Protein AF-A0A3D3TMW4-F1 (afdb_monomer_lite)

Radius of gyration: 13.42 Å; chains: 1; bounding box: 32×16×36 Å

pLDDT: mean 72.63, std 10.63, range [37.62, 86.44]

Structure (mmCIF, N/CA/C/O backbone):
data_AF-A0A3D3TMW4-F1
#
_entry.id   AF-A0A3D3TMW4-F1
#
loop_
_atom_site.group_PDB
_atom_site.id
_atom_site.type_symbol
_atom_site.label_atom_id
_atom_site.label_alt_id
_atom_site.label_comp_id
_atom_site.label_asym_id
_atom_site.label_entity_id
_atom_site.label_seq_id
_atom_site.pdbx_PDB_ins_code
_atom_site.Cartn_x
_atom_site.Cartn_y
_atom_site.Cartn_z
_atom_site.occupancy
_atom_site.B_iso_or_equiv
_atom_site.auth_seq_id
_atom_site.auth_comp_id
_atom_site.auth_asym_id
_atom_site.auth_atom_id
_atom_site.pdbx_PDB_model_num
ATOM 1 N N . GLU A 1 1 ? 7.496 5.549 10.167 1.00 56.44 1 GLU A N 1
ATOM 2 C CA . GLU A 1 1 ? 7.988 4.248 9.653 1.00 56.44 1 GLU A CA 1
ATOM 3 C C . GLU A 1 1 ? 7.024 3.117 10.020 1.00 56.44 1 GLU A C 1
ATOM 5 O O . GLU A 1 1 ? 6.146 3.331 10.848 1.00 56.44 1 GLU A O 1
ATOM 10 N N . ILE A 1 2 ? 7.198 1.907 9.465 1.00 55.66 2 ILE A N 1
ATOM 11 C CA . ILE A 1 2 ? 6.397 0.697 9.782 1.00 55.66 2 ILE A CA 1
ATOM 12 C C . ILE A 1 2 ? 6.229 0.486 11.304 1.00 55.66 2 ILE A C 1
ATOM 14 O O . ILE A 1 2 ? 5.194 0.002 11.763 1.00 55.66 2 ILE A O 1
ATOM 18 N N . LYS A 1 3 ? 7.232 0.882 12.102 1.00 55.97 3 LYS A N 1
ATOM 19 C CA . LYS A 1 3 ? 7.207 0.808 13.570 1.00 55.97 3 LYS A CA 1
ATOM 20 C C . LYS A 1 3 ? 6.235 1.794 14.232 1.00 55.97 3 LYS A C 1
ATOM 22 O O . LYS A 1 3 ? 5.642 1.430 15.243 1.00 55.97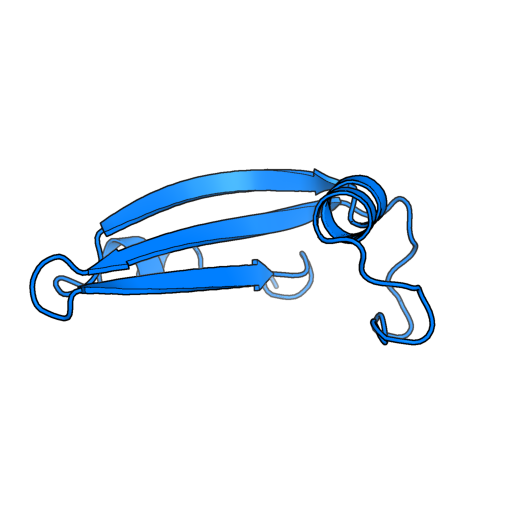 3 LYS A O 1
ATOM 27 N N . ASP A 1 4 ? 6.040 2.982 13.666 1.00 57.91 4 ASP A N 1
ATOM 28 C CA . ASP A 1 4 ? 5.172 4.026 14.238 1.00 57.91 4 ASP A CA 1
ATOM 29 C C . ASP A 1 4 ? 3.700 3.795 13.909 1.00 57.91 4 ASP A C 1
ATOM 31 O O . ASP A 1 4 ? 2.812 4.163 14.676 1.00 57.91 4 ASP A O 1
ATOM 35 N N . ASP A 1 5 ? 3.419 3.163 12.769 1.00 58.34 5 ASP A N 1
ATOM 36 C CA . ASP A 1 5 ? 2.042 2.910 12.353 1.00 58.34 5 ASP A CA 1
ATOM 37 C C . ASP A 1 5 ? 1.323 1.934 13.291 1.00 58.34 5 ASP A C 1
ATOM 39 O O . ASP A 1 5 ? 0.118 2.059 13.498 1.00 58.34 5 ASP A O 1
ATOM 43 N N . ASN A 1 6 ? 2.061 0.996 13.895 1.00 56.25 6 ASN A N 1
ATOM 44 C CA . ASN A 1 6 ? 1.530 0.064 14.893 1.00 56.25 6 ASN A CA 1
ATOM 45 C C . ASN A 1 6 ? 1.237 0.733 16.249 1.00 56.25 6 ASN A C 1
ATOM 47 O O . ASN A 1 6 ? 0.653 0.091 17.118 1.00 56.25 6 ASN A O 1
ATOM 51 N N . GLN A 1 7 ? 1.654 1.989 16.452 1.00 55.12 7 GLN A N 1
ATOM 52 C CA . GLN A 1 7 ? 1.464 2.731 17.705 1.00 55.12 7 GLN A CA 1
ATOM 53 C C . GLN A 1 7 ? 0.274 3.699 17.664 1.00 55.12 7 GLN A C 1
ATOM 55 O O . GLN A 1 7 ? -0.045 4.323 18.675 1.00 55.12 7 GLN A O 1
ATOM 60 N N . ARG A 1 8 ? -0.399 3.863 16.516 1.00 59.88 8 ARG A N 1
ATOM 61 C CA . ARG A 1 8 ? -1.597 4.709 16.434 1.00 59.88 8 ARG A CA 1
ATOM 62 C C . ARG A 1 8 ? -2.818 3.950 16.951 1.00 59.88 8 ARG A C 1
ATOM 64 O O . ARG A 1 8 ? -3.424 3.184 16.213 1.00 59.88 8 ARG A O 1
ATOM 71 N N . ASP A 1 9 ? -3.233 4.256 18.181 1.00 58.78 9 ASP A N 1
ATOM 72 C CA . ASP A 1 9 ? -4.404 3.666 18.862 1.00 58.78 9 ASP A CA 1
ATOM 73 C C . ASP A 1 9 ? -5.726 3.731 18.066 1.00 58.78 9 ASP A C 1
ATOM 75 O O . ASP A 1 9 ? -6.660 2.976 18.340 1.00 58.78 9 ASP A O 1
ATOM 79 N N . SER A 1 10 ? -5.847 4.632 17.084 1.00 66.69 10 SER A N 1
ATOM 80 C CA . SER A 1 10 ? -7.065 4.794 16.280 1.00 66.69 10 SER A CA 1
ATOM 81 C C . SER A 1 10 ? -7.174 3.844 15.082 1.00 66.69 10 SER A C 1
ATOM 83 O O . SER A 1 10 ? -8.273 3.718 14.529 1.00 66.69 10 SER A O 1
ATOM 85 N N . PHE A 1 11 ? -6.087 3.172 14.685 1.00 66.50 11 PHE A N 1
ATOM 86 C CA . PHE A 1 11 ? -6.049 2.290 13.519 1.00 66.50 11 PHE A CA 1
ATOM 87 C C . PHE A 1 11 ? -5.468 0.921 13.870 1.00 66.50 11 PHE A C 1
ATOM 89 O O . PHE A 1 11 ? -4.374 0.799 14.406 1.00 66.50 11 PHE A O 1
ATOM 9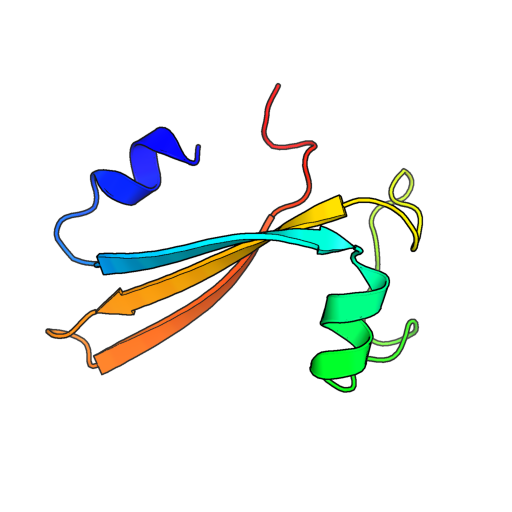6 N N . THR A 1 12 ? -6.169 -0.136 13.478 1.00 71.06 12 THR A N 1
ATOM 97 C CA . THR A 1 12 ? -5.620 -1.487 13.418 1.00 71.06 12 THR A CA 1
ATOM 98 C C . THR A 1 12 ? -5.023 -1.698 12.034 1.00 71.06 12 THR A C 1
ATOM 100 O O . THR A 1 12 ? -5.724 -1.590 11.025 1.00 71.06 12 THR A O 1
ATOM 103 N N . ILE A 1 13 ? -3.728 -2.002 11.962 1.00 70.62 13 ILE A N 1
ATOM 104 C CA . ILE A 1 13 ? -3.135 -2.471 10.710 1.00 70.62 13 ILE A CA 1
ATOM 105 C C . ILE A 1 13 ? -3.464 -3.947 10.546 1.00 70.62 13 ILE A C 1
ATOM 107 O O . ILE A 1 13 ? -3.201 -4.747 11.440 1.00 70.62 13 ILE A O 1
ATOM 111 N N . VAL A 1 14 ? -4.034 -4.303 9.400 1.00 68.19 14 VAL A N 1
ATOM 112 C CA . VAL A 1 14 ? -4.466 -5.676 9.131 1.00 68.19 14 VAL A CA 1
ATOM 113 C C . VAL A 1 14 ? -3.391 -6.430 8.352 1.00 68.19 14 VAL A C 1
ATOM 115 O O . VAL A 1 14 ? -3.152 -7.604 8.622 1.00 68.19 14 VAL A O 1
ATOM 118 N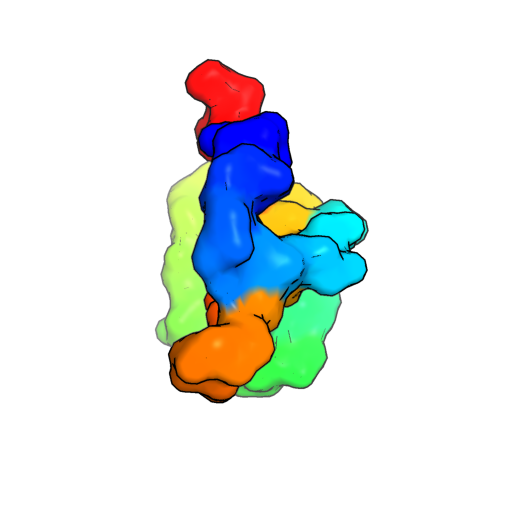 N . ILE A 1 15 ? -2.733 -5.771 7.389 1.00 73.25 15 ILE A N 1
ATOM 119 C CA . ILE A 1 15 ? -1.769 -6.417 6.488 1.00 73.25 15 ILE A CA 1
ATOM 120 C C . ILE A 1 15 ? -0.646 -5.443 6.125 1.00 73.25 15 ILE A C 1
ATOM 122 O O . ILE A 1 15 ? -0.910 -4.338 5.653 1.00 73.25 15 ILE A O 1
ATOM 126 N N . TRP A 1 16 ? 0.594 -5.913 6.279 1.00 76.38 16 TRP A N 1
ATOM 127 C CA . TRP A 1 16 ? 1.766 -5.417 5.563 1.00 76.38 16 TRP A CA 1
ATOM 128 C C . TRP A 1 16 ? 2.275 -6.526 4.656 1.00 76.38 16 TRP A C 1
ATOM 130 O O . TRP A 1 16 ? 2.539 -7.636 5.125 1.00 76.38 16 TRP A O 1
ATOM 140 N N . LYS A 1 17 ? 2.428 -6.245 3.364 1.00 77.25 17 LYS A N 1
ATOM 141 C CA . LYS A 1 17 ? 2.993 -7.219 2.429 1.00 77.25 17 LYS A CA 1
ATOM 142 C C . LYS A 1 17 ? 3.920 -6.530 1.445 1.00 77.25 17 LYS A C 1
ATOM 144 O O . LYS A 1 17 ? 3.542 -5.542 0.829 1.00 77.25 17 LYS A O 1
ATOM 149 N N . SER A 1 18 ? 5.123 -7.077 1.295 1.00 82.44 18 SER A N 1
ATOM 150 C CA . SER A 1 18 ? 6.004 -6.724 0.185 1.00 82.44 18 SER A CA 1
ATOM 151 C C . SER A 1 18 ? 5.522 -7.467 -1.056 1.00 82.44 18 SER A C 1
ATOM 153 O O . SER A 1 18 ? 5.484 -8.703 -1.053 1.00 82.44 18 SER A O 1
ATOM 155 N N . LEU A 1 19 ? 5.144 -6.739 -2.098 1.00 84.75 19 LEU A N 1
ATOM 156 C CA . LEU A 1 19 ? 4.633 -7.267 -3.362 1.00 84.75 19 LEU A CA 1
ATOM 157 C C . LEU A 1 19 ? 5.289 -6.515 -4.529 1.00 84.75 19 LEU A C 1
ATOM 159 O O . LEU A 1 19 ? 5.615 -5.344 -4.353 1.00 84.75 19 LEU A O 1
ATOM 163 N N . PRO A 1 20 ? 5.477 -7.152 -5.697 1.00 86.31 20 PRO A N 1
ATOM 164 C CA . PRO A 1 20 ? 5.844 -6.430 -6.915 1.00 86.31 20 PRO A CA 1
ATOM 165 C C . PRO A 1 20 ? 4.821 -5.329 -7.210 1.00 86.31 20 PRO A C 1
ATOM 167 O O . PRO A 1 20 ? 3.617 -5.571 -7.065 1.00 86.31 20 PRO A O 1
ATOM 170 N N . LEU A 1 21 ? 5.292 -4.146 -7.606 1.00 82.50 21 LEU A N 1
ATOM 171 C CA . LEU A 1 21 ? 4.435 -3.013 -7.951 1.00 82.50 21 LEU A CA 1
ATOM 172 C C . LEU A 1 21 ? 3.464 -3.383 -9.077 1.00 82.50 21 LEU A C 1
ATOM 174 O O . LEU A 1 21 ? 2.261 -3.185 -8.911 1.00 82.50 21 LEU A O 1
ATOM 178 N N . GLU A 1 22 ? 3.967 -4.024 -10.137 1.00 84.75 22 GLU A N 1
ATOM 179 C CA . GLU A 1 22 ? 3.169 -4.612 -11.223 1.00 84.75 22 GLU A CA 1
ATOM 180 C C . GLU A 1 22 ? 1.936 -5.356 -10.714 1.00 84.75 22 GLU A C 1
ATOM 182 O O . GLU A 1 22 ? 0.806 -5.103 -11.132 1.00 84.75 22 GLU A O 1
ATOM 187 N N . ALA A 1 23 ? 2.163 -6.295 -9.792 1.00 84.81 23 ALA A N 1
ATOM 188 C CA . ALA A 1 23 ? 1.122 -7.193 -9.326 1.00 84.81 23 ALA A CA 1
ATOM 189 C C . ALA A 1 23 ? 0.005 -6.421 -8.622 1.00 84.81 23 ALA A C 1
ATOM 191 O O . ALA A 1 23 ? -1.153 -6.801 -8.722 1.00 84.81 23 ALA A O 1
ATOM 192 N N . ILE A 1 24 ? 0.344 -5.339 -7.919 1.00 83.06 24 ILE A N 1
ATOM 193 C CA . ILE A 1 24 ? -0.644 -4.500 -7.247 1.00 83.06 24 ILE A CA 1
ATOM 194 C C . ILE A 1 24 ? -1.392 -3.617 -8.244 1.00 83.06 24 ILE A C 1
ATOM 196 O O . ILE A 1 24 ? -2.615 -3.550 -8.166 1.00 83.06 24 ILE A O 1
ATOM 200 N N . LEU A 1 25 ? -0.685 -2.948 -9.159 1.00 84.25 25 LEU A N 1
ATOM 201 C CA . LEU A 1 25 ? -1.314 -2.059 -10.141 1.00 84.25 25 LEU A CA 1
ATOM 202 C C . LEU A 1 25 ? -2.290 -2.831 -11.029 1.00 84.25 25 LEU A C 1
ATOM 204 O O . LEU A 1 25 ? -3.429 -2.408 -11.203 1.00 84.25 25 LEU A O 1
ATOM 208 N N . ARG A 1 26 ? -1.888 -4.026 -11.475 1.00 85.69 26 ARG A N 1
ATOM 209 C CA . ARG A 1 26 ? -2.746 -4.934 -12.235 1.00 85.69 26 ARG A CA 1
ATOM 210 C C . ARG A 1 26 ? -3.991 -5.360 -11.460 1.00 85.69 26 ARG A C 1
ATOM 212 O O . ARG A 1 26 ? -5.075 -5.388 -12.031 1.00 85.69 26 ARG A O 1
ATOM 219 N N . GLU A 1 27 ? -3.854 -5.697 -10.178 1.00 85.44 27 GLU A N 1
ATOM 220 C CA . GLU A 1 27 ? -4.999 -6.110 -9.354 1.00 85.44 27 GLU A CA 1
ATOM 221 C C . GLU A 1 27 ? -5.972 -4.949 -9.082 1.00 85.44 27 GLU A C 1
ATOM 223 O O . GLU A 1 27 ? -7.158 -5.174 -8.842 1.00 85.44 27 GLU A O 1
ATOM 228 N N . LEU A 1 28 ? -5.466 -3.711 -9.104 1.00 84.25 28 LEU A N 1
ATOM 229 C CA . LEU A 1 28 ? -6.244 -2.483 -8.939 1.00 84.25 28 LEU A CA 1
ATOM 230 C C . LEU A 1 28 ? -6.771 -1.908 -10.263 1.00 84.25 28 LEU A C 1
ATOM 232 O O . LEU A 1 28 ? -7.459 -0.891 -10.217 1.00 84.25 28 LEU A O 1
ATOM 236 N N . ASP A 1 29 ? -6.479 -2.549 -11.399 1.00 86.44 29 ASP A N 1
ATOM 237 C CA . ASP A 1 29 ? -6.817 -2.071 -12.750 1.00 86.44 29 ASP A CA 1
ATOM 238 C C . ASP A 1 29 ? -6.296 -0.645 -13.023 1.00 86.44 29 ASP A C 1
ATOM 240 O O . ASP A 1 29 ? -6.958 0.162 -13.666 1.00 86.44 29 ASP A O 1
ATOM 244 N N . ILE A 1 30 ? -5.113 -0.325 -12.482 1.00 84.69 30 ILE A N 1
ATOM 245 C CA . ILE A 1 30 ? -4.441 0.965 -12.666 1.00 84.69 30 ILE A CA 1
ATOM 246 C C . ILE A 1 30 ? -3.444 0.824 -13.810 1.00 84.69 30 ILE A C 1
ATOM 248 O O . ILE A 1 30 ? -2.552 -0.028 -13.767 1.00 84.69 30 ILE A O 1
ATOM 252 N N . THR A 1 31 ? -3.589 1.675 -14.817 1.00 82.06 31 THR A N 1
ATOM 253 C CA . THR A 1 31 ? -2.680 1.734 -15.967 1.00 82.06 31 THR A CA 1
ATOM 254 C C . THR A 1 31 ? -1.401 2.518 -15.650 1.00 82.06 31 THR A C 1
ATOM 256 O O . THR A 1 31 ? -1.358 3.322 -14.716 1.00 82.06 31 THR A O 1
ATOM 259 N N . ASP A 1 32 ? -0.339 2.304 -16.430 1.00 71.88 32 ASP A N 1
ATOM 260 C CA . ASP A 1 32 ? 0.950 2.991 -16.236 1.00 71.88 32 ASP A CA 1
ATOM 261 C C . ASP A 1 32 ? 0.815 4.519 -16.378 1.00 71.88 32 ASP A C 1
ATOM 263 O O . ASP A 1 32 ? 1.495 5.289 -15.706 1.00 71.88 32 ASP A O 1
ATOM 267 N N . ASP A 1 33 ? -0.107 4.972 -17.223 1.00 79.06 33 ASP A N 1
ATOM 268 C CA . ASP A 1 33 ? -0.461 6.374 -17.424 1.00 79.06 33 ASP A CA 1
ATOM 269 C C . ASP A 1 33 ? -1.233 6.988 -16.240 1.00 79.06 33 ASP A C 1
ATOM 271 O O . ASP A 1 33 ? -1.200 8.207 -16.045 1.00 79.06 33 ASP A O 1
ATOM 275 N N . GLU A 1 34 ? -1.869 6.163 -15.407 1.00 81.12 34 GLU A N 1
ATOM 276 C CA . GLU A 1 34 ? -2.526 6.579 -14.164 1.00 81.12 34 GLU A CA 1
ATOM 277 C C . GLU A 1 34 ? -1.583 6.539 -12.953 1.00 81.12 34 GLU A C 1
ATOM 279 O O . GLU A 1 34 ? -1.792 7.275 -11.981 1.00 81.12 34 GLU A O 1
ATOM 284 N N . PHE A 1 35 ? -0.532 5.714 -13.002 1.00 80.19 35 PHE A N 1
ATOM 285 C CA . PHE A 1 35 ? 0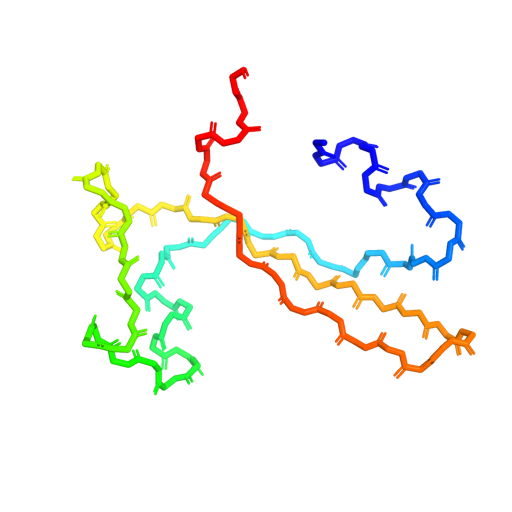.457 5.583 -11.936 1.00 80.19 35 PHE A CA 1
ATOM 286 C C . PHE A 1 35 ? 1.825 6.143 -12.337 1.00 80.19 35 PHE A C 1
ATOM 288 O O . PHE A 1 35 ? 2.666 5.471 -12.926 1.00 80.19 35 PHE A O 1
ATOM 295 N N . LEU A 1 36 ? 2.099 7.376 -11.911 1.00 77.94 36 LEU A N 1
ATOM 296 C CA . LEU A 1 36 ? 3.416 7.989 -12.075 1.00 77.94 36 LEU A CA 1
ATOM 297 C C . LEU A 1 36 ? 4.394 7.449 -11.021 1.00 77.94 36 LEU A C 1
ATOM 299 O O . LEU A 1 36 ? 4.513 8.000 -9.922 1.00 77.94 36 LEU A O 1
ATOM 303 N N . ALA A 1 37 ? 5.086 6.361 -11.361 1.00 72.38 37 ALA A N 1
ATOM 304 C CA . ALA A 1 37 ? 6.195 5.844 -10.566 1.00 72.38 37 ALA A CA 1
ATOM 305 C C . ALA A 1 37 ? 7.322 6.897 -10.447 1.00 72.38 37 ALA A C 1
ATOM 307 O O . ALA A 1 37 ? 7.588 7.623 -11.410 1.00 72.38 37 ALA A O 1
ATOM 308 N N . PRO A 1 38 ? 7.999 7.016 -9.290 1.00 77.38 38 PRO A N 1
ATOM 309 C CA . PRO A 1 38 ? 9.176 7.877 -9.171 1.00 77.38 38 PRO A CA 1
ATOM 310 C C . PRO A 1 38 ? 10.313 7.444 -10.099 1.00 77.38 38 PRO A C 1
ATOM 312 O O . PRO A 1 38 ? 10.420 6.270 -10.436 1.00 77.38 38 PRO A O 1
ATOM 315 N N . GLU A 1 39 ? 11.198 8.382 -10.455 1.00 72.75 39 GLU A N 1
ATOM 316 C CA . GLU A 1 39 ? 12.241 8.207 -11.488 1.00 72.75 39 GLU A CA 1
ATOM 317 C C . GLU A 1 39 ? 13.167 6.989 -11.294 1.00 72.75 39 GLU A C 1
ATOM 319 O O . GLU A 1 39 ? 13.749 6.518 -12.266 1.00 72.75 39 GLU A O 1
ATOM 324 N N . ASN A 1 40 ? 13.291 6.467 -10.070 1.00 72.12 40 ASN A N 1
ATOM 325 C CA . ASN A 1 40 ? 14.177 5.347 -9.732 1.00 72.12 40 ASN A CA 1
ATOM 326 C C . ASN A 1 40 ? 13.441 4.026 -9.468 1.00 72.12 40 ASN A C 1
ATOM 328 O O . ASN A 1 40 ? 14.060 3.093 -8.963 1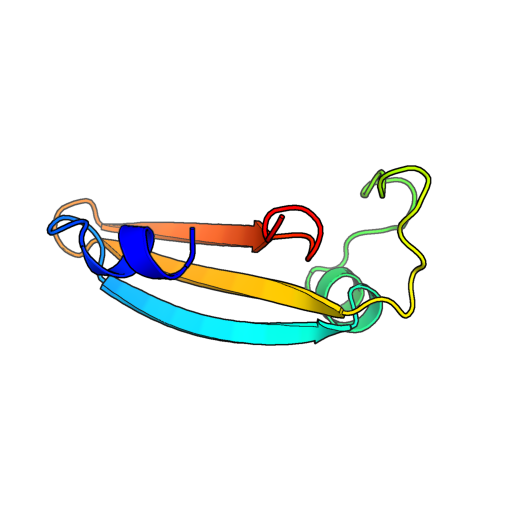.00 72.12 40 ASN A O 1
ATOM 332 N N . TYR A 1 41 ? 12.134 3.965 -9.728 1.00 70.62 41 TYR A N 1
ATOM 333 C CA . TYR A 1 41 ? 11.315 2.803 -9.407 1.00 70.62 41 TYR A CA 1
ATOM 334 C C . TYR A 1 41 ? 10.914 2.063 -10.682 1.00 70.62 41 TYR A C 1
ATOM 336 O O . TYR A 1 41 ? 10.166 2.586 -11.510 1.00 70.62 41 TYR A O 1
ATOM 344 N N . GLU A 1 42 ? 11.412 0.843 -10.841 1.00 72.62 42 GLU A N 1
ATOM 345 C CA . GLU A 1 42 ? 11.068 -0.030 -11.956 1.00 72.62 42 GLU A CA 1
ATOM 346 C C . GLU A 1 42 ? 9.792 -0.827 -11.651 1.00 72.62 42 GLU A C 1
ATOM 348 O O . GLU A 1 42 ? 9.410 -1.057 -10.504 1.00 72.62 42 GLU A O 1
ATOM 353 N N . TYR A 1 43 ? 9.104 -1.284 -12.695 1.00 67.25 43 TYR A N 1
ATOM 354 C CA . TYR A 1 43 ? 7.849 -2.034 -12.564 1.00 67.25 43 TYR A CA 1
ATOM 355 C C . TYR A 1 43 ? 8.007 -3.349 -11.771 1.00 67.25 43 TYR A C 1
ATOM 357 O O . TYR A 1 43 ? 7.084 -3.794 -11.080 1.00 67.25 43 TYR A O 1
ATOM 365 N N . GLU A 1 44 ? 9.204 -3.941 -11.829 1.00 71.94 44 GLU A N 1
ATOM 366 C CA . GLU A 1 44 ? 9.577 -5.162 -11.107 1.00 71.94 44 GLU A CA 1
ATOM 367 C C . GLU A 1 44 ? 9.893 -4.916 -9.619 1.00 71.94 44 GLU A C 1
ATOM 369 O O . GLU A 1 44 ? 9.960 -5.870 -8.829 1.00 71.94 44 GLU A O 1
ATOM 374 N N . ASP A 1 45 ? 10.060 -3.656 -9.209 1.00 79.88 45 ASP A N 1
ATOM 375 C CA . ASP A 1 45 ? 10.426 -3.325 -7.841 1.00 79.88 45 ASP A CA 1
ATOM 376 C C . ASP A 1 45 ? 9.301 -3.650 -6.851 1.00 79.88 45 ASP A C 1
ATOM 378 O O . ASP A 1 45 ? 8.097 -3.614 -7.134 1.00 79.88 45 ASP A O 1
ATOM 382 N N . ARG A 1 46 ? 9.709 -4.016 -5.631 1.00 81.56 46 ARG A N 1
ATOM 383 C CA . ARG A 1 46 ? 8.788 -4.459 -4.578 1.00 81.56 46 ARG A CA 1
ATOM 384 C C . ARG A 1 46 ? 8.385 -3.320 -3.657 1.00 81.56 46 ARG A C 1
ATOM 386 O O . ARG A 1 46 ? 9.209 -2.822 -2.886 1.00 81.56 46 ARG A O 1
ATOM 393 N N . VAL A 1 47 ? 7.096 -3.007 -3.630 1.00 82.00 47 VAL A N 1
ATOM 394 C CA . VAL A 1 47 ? 6.506 -2.021 -2.720 1.00 82.00 47 VAL A CA 1
ATOM 395 C C . VAL A 1 47 ? 5.903 -2.691 -1.495 1.00 82.00 47 VAL A C 1
ATOM 397 O O . VAL A 1 47 ? 5.539 -3.872 -1.504 1.00 82.00 47 VAL A O 1
ATOM 400 N N . TYR A 1 48 ? 5.766 -1.923 -0.421 1.00 80.69 48 TYR A N 1
ATOM 401 C CA . TYR A 1 48 ? 5.002 -2.330 0.745 1.00 80.69 48 TYR A CA 1
ATOM 402 C C . TYR A 1 48 ? 3.557 -1.864 0.608 1.00 80.69 48 TYR A C 1
ATOM 404 O O . TYR A 1 48 ? 3.256 -0.672 0.634 1.00 80.69 48 TYR A O 1
ATOM 412 N N . PHE A 1 49 ? 2.653 -2.830 0.512 1.00 79.19 49 PHE A N 1
ATOM 413 C CA . PHE A 1 49 ? 1.222 -2.605 0.614 1.00 79.19 49 PHE A CA 1
ATOM 414 C C . PHE A 1 49 ? 0.801 -2.612 2.081 1.00 79.19 49 PHE A C 1
ATOM 416 O O . PHE A 1 49 ? 1.096 -3.570 2.809 1.00 79.19 49 PHE A O 1
ATOM 423 N N . LYS A 1 50 ? 0.088 -1.563 2.493 1.00 82.38 50 LYS A N 1
ATOM 424 C CA . LYS A 1 50 ? -0.495 -1.426 3.824 1.00 82.38 50 LYS A CA 1
ATOM 425 C C . LYS A 1 50 ? -2.009 -1.312 3.718 1.00 82.38 50 LYS A C 1
ATOM 427 O O . LYS A 1 50 ? -2.539 -0.429 3.047 1.00 82.38 50 LYS A O 1
ATOM 432 N N . LEU A 1 51 ? -2.691 -2.172 4.467 1.00 79.50 51 LEU A N 1
ATOM 433 C CA . LEU A 1 51 ? -4.121 -2.072 4.731 1.00 79.50 51 LEU A CA 1
ATOM 434 C C . LEU A 1 51 ? -4.328 -1.729 6.206 1.00 79.50 51 LEU A C 1
ATOM 436 O O . LEU A 1 51 ? -3.986 -2.531 7.084 1.00 79.50 51 LEU A O 1
ATOM 440 N N . SER A 1 52 ? -4.915 -0.567 6.482 1.00 77.88 52 SER A N 1
ATOM 441 C CA . SER A 1 52 ? -5.319 -0.179 7.834 1.00 77.88 52 SER A CA 1
ATOM 442 C C . SER A 1 52 ? -6.820 0.061 7.942 1.00 77.88 52 SER A C 1
ATOM 444 O O . SER A 1 52 ? -7.497 0.444 6.989 1.00 77.88 52 SER A O 1
ATOM 446 N N . TYR A 1 53 ? -7.340 -0.190 9.138 1.00 76.75 53 TYR A N 1
ATOM 447 C CA . TYR A 1 53 ? -8.756 -0.136 9.455 1.00 76.75 53 TYR A CA 1
ATOM 448 C C . TYR A 1 53 ? -8.986 0.590 10.781 1.00 76.75 53 TYR A C 1
ATOM 450 O O . TYR A 1 53 ? -8.295 0.323 11.761 1.00 76.75 53 TYR A O 1
ATOM 458 N N . SER A 1 54 ? -9.982 1.473 10.841 1.00 76.25 54 SER A N 1
ATOM 459 C CA . SER A 1 54 ? -10.475 2.045 12.097 1.00 76.25 54 SER A CA 1
ATOM 460 C C . SER A 1 54 ? -11.926 1.644 12.335 1.00 76.25 54 SER A C 1
ATOM 462 O O . SER A 1 54 ? -12.817 2.033 11.580 1.00 76.25 54 SER A O 1
ATOM 464 N N . PHE A 1 55 ? -12.191 0.915 13.425 1.00 70.00 55 PHE A N 1
ATOM 465 C CA . PHE A 1 55 ? -13.560 0.542 13.805 1.00 70.00 55 PHE A CA 1
ATOM 466 C C . PHE A 1 55 ? -14.389 1.761 14.226 1.00 70.00 55 PHE A C 1
ATOM 468 O O . PHE A 1 55 ? -15.573 1.861 13.906 1.00 70.00 55 PHE A O 1
ATOM 475 N N . LYS A 1 56 ? -13.749 2.708 14.922 1.00 72.56 56 LYS A N 1
ATOM 476 C CA . LYS A 1 56 ? -14.396 3.915 15.446 1.00 72.56 56 LYS A CA 1
ATOM 477 C C . LYS A 1 56 ? -14.840 4.852 14.324 1.00 72.56 56 LYS A C 1
ATOM 479 O O . LYS A 1 56 ? -15.912 5.441 14.415 1.00 72.56 56 LYS A O 1
ATOM 484 N N . GLU A 1 57 ? -14.035 4.954 13.271 1.00 68.25 57 GLU A N 1
ATOM 485 C CA . GLU A 1 57 ? -14.269 5.878 12.155 1.00 68.25 57 GLU A CA 1
ATOM 486 C C . GLU A 1 57 ? -14.825 5.177 10.905 1.00 68.25 57 GLU A C 1
ATOM 488 O O . GLU A 1 57 ? -15.128 5.838 9.917 1.00 68.25 57 GLU A O 1
ATOM 493 N N . ARG A 1 58 ? -14.983 3.842 10.941 1.00 68.62 58 ARG A N 1
ATOM 494 C CA . ARG A 1 58 ? -15.342 2.985 9.791 1.00 68.62 58 ARG A CA 1
ATOM 495 C C . ARG A 1 58 ? -14.486 3.255 8.546 1.00 68.62 58 ARG A C 1
ATOM 497 O O . ARG A 1 58 ? -14.952 3.085 7.423 1.00 68.62 58 ARG A O 1
ATOM 504 N N . LEU A 1 59 ? -13.239 3.671 8.748 1.00 64.94 59 LEU A N 1
ATOM 505 C CA . LEU A 1 59 ? -12.330 4.040 7.673 1.00 64.94 59 LEU A CA 1
ATOM 506 C C . LEU A 1 59 ? -11.452 2.844 7.304 1.00 64.94 59 LEU A C 1
ATOM 508 O O . LEU A 1 59 ? -10.846 2.225 8.181 1.00 64.94 59 LEU A O 1
ATOM 512 N N . ILE A 1 60 ? -11.370 2.544 6.009 1.00 75.38 60 ILE A N 1
ATOM 513 C CA . ILE A 1 60 ? -10.392 1.618 5.434 1.00 75.38 60 ILE A CA 1
ATOM 514 C C . ILE A 1 60 ? -9.425 2.464 4.615 1.00 75.38 60 ILE A C 1
ATOM 516 O O . ILE A 1 60 ? -9.852 3.193 3.722 1.00 75.38 60 ILE A O 1
ATOM 520 N N . CYS A 1 61 ? -8.138 2.389 4.939 1.00 70.06 61 CYS A N 1
ATOM 521 C CA . CYS A 1 61 ? -7.090 3.070 4.198 1.00 70.06 61 CYS A CA 1
ATOM 522 C C . CYS A 1 61 ? -6.205 2.037 3.505 1.00 70.06 61 CYS A C 1
ATOM 524 O O . CYS A 1 61 ? -5.749 1.066 4.119 1.00 70.06 61 CYS A O 1
ATOM 526 N N . LEU A 1 62 ? -5.991 2.274 2.216 1.00 74.62 62 LEU A N 1
ATOM 527 C CA . LEU A 1 62 ? -5.091 1.533 1.352 1.00 74.62 62 LEU A CA 1
ATOM 528 C C . LEU A 1 62 ? -3.945 2.470 1.001 1.00 74.62 62 LEU A C 1
ATOM 530 O O . LEU A 1 62 ? -4.180 3.536 0.433 1.00 74.62 62 LEU A O 1
ATOM 534 N N . SER A 1 63 ? -2.721 2.093 1.357 1.00 77.50 63 SER A N 1
ATOM 535 C CA . SER A 1 63 ? -1.545 2.886 1.016 1.00 77.50 63 SER A CA 1
ATOM 536 C C . SER A 1 63 ? -0.416 2.021 0.479 1.00 77.50 63 SER A C 1
ATOM 538 O O . SER A 1 63 ? -0.172 0.899 0.933 1.00 77.50 63 SER A O 1
ATOM 540 N N . LEU A 1 64 ? 0.276 2.580 -0.510 1.00 77.62 64 LEU A N 1
ATOM 541 C CA . LEU A 1 64 ? 1.475 2.020 -1.109 1.00 77.62 64 LEU A CA 1
ATOM 542 C C . LEU A 1 64 ? 2.678 2.789 -0.591 1.00 77.62 64 LEU A C 1
ATOM 544 O O . LEU A 1 64 ? 2.707 4.017 -0.626 1.00 77.62 64 LEU A O 1
ATOM 548 N N . HIS A 1 65 ? 3.656 2.054 -0.085 1.00 77.50 65 HIS A N 1
ATOM 549 C CA . HIS A 1 65 ? 4.892 2.606 0.436 1.00 77.50 65 HIS A CA 1
ATOM 550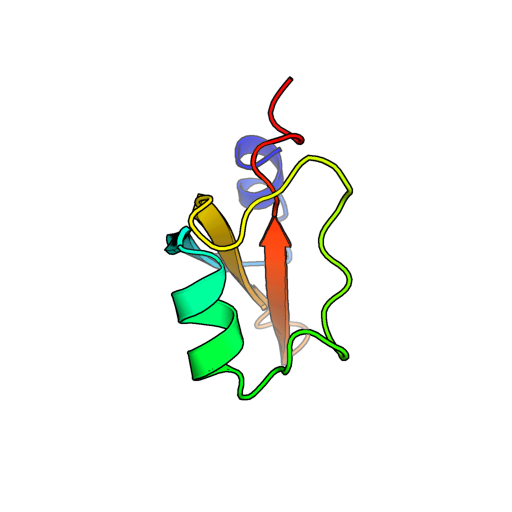 C C . HIS A 1 65 ? 6.052 2.067 -0.391 1.00 77.50 65 HIS A C 1
ATOM 552 O O . HIS A 1 65 ? 6.308 0.861 -0.419 1.00 77.50 65 HIS A O 1
ATOM 558 N N . LEU A 1 66 ? 6.753 2.975 -1.058 1.00 74.88 66 LEU A N 1
ATOM 559 C CA . LEU A 1 66 ? 7.989 2.657 -1.760 1.00 74.88 66 LEU A CA 1
ATOM 560 C C . LEU A 1 66 ? 9.097 2.412 -0.730 1.00 74.88 66 LEU A C 1
ATOM 562 O O . LEU A 1 66 ? 9.111 3.027 0.340 1.00 74.88 66 LEU A O 1
ATOM 566 N N . ALA A 1 67 ? 10.017 1.497 -1.034 1.00 64.56 67 ALA A N 1
ATOM 567 C CA . ALA A 1 67 ? 11.076 1.094 -0.107 1.00 64.56 67 ALA A CA 1
ATOM 568 C C . ALA A 1 67 ? 12.034 2.244 0.279 1.00 64.56 67 ALA A C 1
ATOM 570 O O . ALA A 1 67 ? 12.696 2.158 1.311 1.00 64.56 67 ALA A O 1
ATOM 571 N N . GLU A 1 68 ? 12.055 3.338 -0.489 1.00 57.88 68 GLU A N 1
ATOM 572 C CA . GLU A 1 68 ? 12.871 4.536 -0.237 1.00 57.88 68 GLU A CA 1
ATOM 573 C C . GLU A 1 68 ? 12.498 5.293 1.053 1.00 57.88 68 GLU A C 1
ATOM 575 O O . GLU A 1 68 ? 13.277 6.106 1.534 1.00 57.88 68 GLU A O 1
ATOM 580 N N . TYR A 1 69 ? 11.358 4.991 1.688 1.00 51.53 69 TYR A N 1
ATOM 581 C CA . TYR A 1 69 ? 11.004 5.536 3.011 1.00 51.53 69 TYR A CA 1
ATOM 582 C C . TYR A 1 69 ? 11.683 4.811 4.192 1.00 51.53 69 TYR A C 1
ATOM 584 O O . TYR A 1 69 ? 11.251 4.955 5.337 1.00 51.53 69 TYR A O 1
ATOM 592 N N . GLY A 1 70 ? 12.704 3.997 3.914 1.00 44.09 70 GLY A N 1
ATOM 593 C CA . GLY A 1 70 ? 13.474 3.221 4.889 1.00 44.09 70 GLY A CA 1
ATOM 594 C C . GLY A 1 70 ? 14.953 3.606 4.980 1.00 44.09 70 GLY A C 1
ATOM 595 O O . GLY A 1 70 ? 15.768 2.724 5.255 1.00 44.09 70 GLY A O 1
ATOM 596 N N . SER A 1 71 ? 15.303 4.869 4.720 1.00 37.62 71 SER A N 1
ATOM 597 C CA . SER A 1 71 ? 16.637 5.437 4.986 1.00 37.62 71 SER A CA 1
ATOM 598 C C . SER A 1 71 ? 16.599 6.483 6.089 1.00 37.62 71 SER A C 1
ATOM 600 O O . SER A 1 71 ? 15.769 7.412 5.953 1.00 37.62 71 SER A O 1
#

Sequence (71 aa):
EIKDDNQRDSFTIVIWKSLPLEAILRELDITDDEFLAPENYEYEDRVYFKLSYSFKERLICLSLHLAEYGS

Foldseek 3Di:
DVVVVCVPPQKDWDDKDWDQQLVVCVVVVHDPVRDDDPPPDDSRHTWIWTWMAGPVVRDIDTDIHHPVVPD

Secondary structure (DSSP, 8-state):
-HHHHTT-TT-EEEEEEEEEHHHHHHHTT--TTT----TT--TTSEEEEEEEEETTTTEEEEEEE-GGGG-

Organism: NCBI:txid1236046